Protein AF-A0A560LYF1-F1 (afdb_monomer)

Mean predicted aligned error: 5.97 Å

Nearest PDB structures (foldseek):
  4bkj-assembly1_A  TM=3.427E-01  e=1.989E+00  Homo sapiens
  4bkj-assembly2_B  TM=3.438E-01  e=3.939E+00  Homo sapiens
  6eu0-assembly1_M  TM=2.320E-01  e=2.887E+00  Saccharomyces cerevisiae S288C
  4gsk-assembly1_Z  TM=2.961E-01  e=9.996E+00  Saccharomyces cerevisiae S288C
  4gsk-assembly1_Y  TM=2.423E-01  e=5.049E+00  Saccharomyces cerevisiae S288C

Structure (mmCIF, N/CA/C/O backbone):
data_AF-A0A560LYF1-F1
#
_entry.id   AF-A0A560LYF1-F1
#
loop_
_atom_site.group_PDB
_atom_site.id
_atom_site.type_symbol
_atom_site.label_atom_id
_atom_site.label_alt_id
_atom_site.label_comp_id
_atom_site.label_asym_id
_atom_site.label_entity_id
_atom_site.label_seq_id
_atom_site.pdbx_PDB_ins_code
_atom_site.Cartn_x
_atom_site.Cartn_y
_atom_site.Cartn_z
_atom_site.occupancy
_atom_site.B_iso_or_equiv
_atom_site.auth_seq_id
_atom_site.auth_comp_id
_atom_site.auth_asym_id
_atom_site.auth_atom_id
_atom_site.pdbx_PDB_model_num
ATOM 1 N N . MET A 1 1 ? 11.742 12.149 4.831 1.00 37.53 1 MET A N 1
ATOM 2 C CA . MET A 1 1 ? 11.217 11.622 3.556 1.00 37.53 1 MET A CA 1
ATOM 3 C C . MET A 1 1 ? 9.740 11.392 3.814 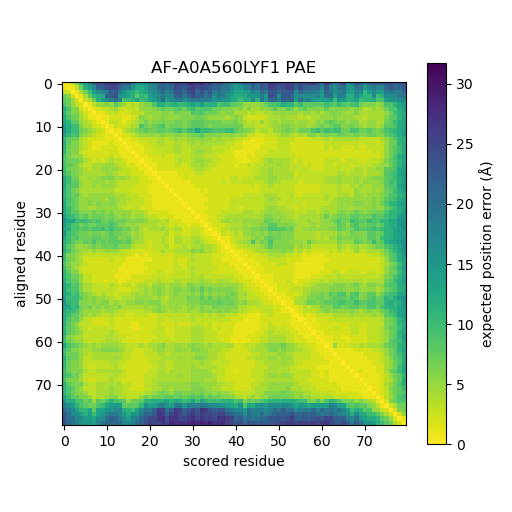1.00 37.53 1 MET A C 1
ATOM 5 O O . MET A 1 1 ? 9.340 10.318 4.236 1.00 37.53 1 MET A O 1
ATOM 9 N N . ASP A 1 2 ? 8.980 12.483 3.755 1.00 42.31 2 ASP A N 1
ATOM 10 C CA . ASP A 1 2 ? 7.548 12.544 4.063 1.00 42.31 2 ASP A CA 1
ATOM 11 C C . ASP A 1 2 ? 6.743 12.141 2.820 1.00 42.31 2 ASP A C 1
ATOM 13 O O . ASP A 1 2 ? 6.122 12.975 2.172 1.00 42.31 2 ASP A O 1
ATOM 17 N N . GLU A 1 3 ? 6.820 10.874 2.415 1.00 52.00 3 GLU A N 1
ATOM 18 C CA . GLU A 1 3 ? 6.200 10.393 1.169 1.00 52.00 3 GLU A CA 1
ATOM 19 C C . GLU A 1 3 ? 4.909 9.599 1.415 1.00 52.00 3 GLU A C 1
ATOM 21 O O . GLU A 1 3 ? 4.707 8.509 0.879 1.00 52.00 3 GLU A O 1
ATOM 26 N N . TYR A 1 4 ? 3.993 10.159 2.207 1.00 55.56 4 TYR A N 1
ATOM 27 C CA . TYR A 1 4 ? 2.589 9.752 2.127 1.00 55.56 4 TYR A CA 1
ATOM 28 C C . TYR A 1 4 ? 1.906 10.612 1.064 1.00 55.56 4 TYR A C 1
ATOM 30 O O . TYR A 1 4 ? 1.765 11.821 1.233 1.00 55.56 4 TYR A O 1
ATOM 38 N N . PHE A 1 5 ? 1.507 9.998 -0.054 1.00 61.72 5 PHE A N 1
ATOM 39 C CA . PHE A 1 5 ? 0.954 10.736 -1.194 1.00 61.72 5 PHE A CA 1
ATOM 40 C C . PHE A 1 5 ? -0.500 11.149 -0.951 1.00 61.72 5 PHE A C 1
ATOM 42 O O . PHE A 1 5 ? -0.896 12.246 -1.339 1.00 61.72 5 PHE A O 1
ATOM 49 N N . ALA A 1 6 ? -1.289 10.286 -0.313 1.00 70.44 6 ALA A N 1
ATOM 50 C CA . ALA A 1 6 ? -2.639 10.576 0.163 1.00 70.44 6 ALA A CA 1
ATOM 51 C C . ALA A 1 6 ? -3.144 9.414 1.026 1.00 70.44 6 ALA A C 1
ATOM 53 O O . ALA A 1 6 ? -2.768 8.261 0.787 1.00 70.44 6 ALA A O 1
ATOM 54 N N . SER A 1 7 ? -4.047 9.711 1.959 1.00 81.31 7 SER A N 1
ATOM 55 C CA . SER A 1 7 ? -4.888 8.715 2.618 1.00 81.31 7 SER A CA 1
ATOM 56 C C . SER A 1 7 ? -6.357 9.143 2.589 1.00 81.31 7 SER A C 1
ATOM 58 O O . SER A 1 7 ? -6.672 10.335 2.575 1.00 81.31 7 SER A O 1
ATOM 60 N N . LEU A 1 8 ? -7.264 8.171 2.535 1.00 86.00 8 LEU A N 1
ATOM 61 C CA . LEU A 1 8 ? -8.706 8.392 2.621 1.00 86.00 8 LEU A CA 1
ATOM 62 C C . LEU A 1 8 ? -9.311 7.337 3.562 1.00 86.00 8 LEU A C 1
ATOM 64 O O . LEU A 1 8 ? -9.042 6.148 3.382 1.00 86.00 8 LEU A O 1
ATOM 68 N N . PRO A 1 9 ? -10.132 7.719 4.551 1.00 86.44 9 PRO A N 1
ATOM 69 C CA . PRO A 1 9 ? -10.832 6.745 5.378 1.00 86.44 9 PRO A CA 1
ATOM 70 C C . PRO A 1 9 ? -11.842 5.960 4.533 1.00 86.44 9 PRO A C 1
ATOM 72 O O . PRO A 1 9 ? -12.647 6.533 3.800 1.00 86.44 9 PRO A O 1
ATOM 75 N N . VAL A 1 10 ? -11.790 4.632 4.635 1.00 85.50 10 VAL A N 1
ATOM 76 C CA . VAL A 1 10 ? -12.765 3.708 4.029 1.00 85.50 10 VAL A CA 1
ATOM 77 C C . VAL A 1 10 ? -13.754 3.227 5.089 1.00 85.50 10 VAL A C 1
ATOM 79 O O . VAL A 1 10 ? -14.946 3.091 4.819 1.00 85.50 10 VAL A O 1
ATOM 82 N N . THR A 1 11 ? -13.266 2.991 6.307 1.00 86.56 11 THR A N 1
ATOM 83 C CA . THR A 1 11 ? -14.065 2.654 7.492 1.00 86.56 11 THR A CA 1
ATOM 84 C C . THR A 1 11 ? -13.541 3.432 8.703 1.00 86.56 11 THR A C 1
ATOM 86 O O . THR A 1 11 ? -12.567 4.172 8.592 1.00 86.56 11 THR A O 1
ATOM 89 N N . ASN A 1 12 ? -14.145 3.236 9.880 1.00 82.94 12 ASN A N 1
ATOM 90 C CA . ASN A 1 12 ? -13.692 3.864 11.130 1.00 82.94 12 ASN A CA 1
ATOM 91 C C . ASN A 1 12 ? -12.268 3.466 11.558 1.00 82.94 12 ASN A C 1
ATOM 93 O O . ASN A 1 12 ? -11.701 4.123 12.423 1.00 82.94 12 ASN A O 1
ATOM 97 N N . ALA A 1 13 ? -11.724 2.372 11.017 1.00 87.75 13 ALA A N 1
ATOM 98 C CA . ALA A 1 13 ? -10.396 1.871 11.370 1.00 87.75 13 ALA A CA 1
ATOM 99 C C . ALA A 1 13 ? -9.491 1.666 10.148 1.00 87.75 13 ALA A C 1
ATOM 101 O O . ALA A 1 13 ? -8.286 1.515 10.305 1.00 87.75 13 ALA A O 1
ATOM 102 N N . THR A 1 14 ? -10.046 1.638 8.935 1.00 89.62 14 THR A N 1
ATOM 103 C CA . THR A 1 14 ? -9.301 1.334 7.711 1.00 89.62 14 THR A CA 1
ATOM 104 C C . THR A 1 14 ? -9.158 2.570 6.843 1.00 89.62 14 THR A C 1
ATOM 106 O O . THR A 1 14 ? -10.155 3.187 6.459 1.00 89.62 14 THR A O 1
ATOM 109 N N . VAL A 1 15 ? -7.924 2.862 6.448 1.00 90.88 15 VAL A N 1
ATOM 110 C CA . VAL A 1 15 ? -7.581 3.916 5.494 1.00 90.88 15 VAL A CA 1
ATOM 111 C C . VAL A 1 15 ? -7.005 3.304 4.226 1.00 90.88 15 VAL A C 1
ATOM 113 O O . VAL A 1 15 ? -6.237 2.342 4.277 1.00 90.88 15 VAL A O 1
ATOM 116 N N . ILE A 1 16 ? -7.382 3.857 3.076 1.00 91.38 16 ILE A N 1
ATOM 117 C CA . ILE A 1 16 ? -6.705 3.584 1.812 1.00 91.38 16 ILE A CA 1
ATOM 118 C C . ILE A 1 16 ? -5.577 4.587 1.636 1.00 91.38 16 ILE A C 1
ATOM 120 O O . ILE A 1 16 ? -5.791 5.787 1.783 1.00 91.38 16 ILE A O 1
ATOM 124 N N . CYS A 1 17 ? -4.389 4.091 1.319 1.00 90.44 17 CYS A N 1
ATOM 125 C CA . CYS A 1 17 ? -3.164 4.866 1.238 1.00 90.44 17 CYS A CA 1
ATOM 126 C C . CYS A 1 17 ? -2.494 4.688 -0.121 1.00 90.44 17 CYS A C 1
ATOM 128 O O . CYS A 1 17 ? -2.552 3.620 -0.737 1.00 90.44 17 CYS A O 1
ATOM 130 N N . VAL A 1 18 ? -1.819 5.749 -0.557 1.00 91.88 18 VAL A N 1
ATOM 131 C CA . VAL A 1 18 ? -0.887 5.726 -1.684 1.00 91.88 18 VAL A CA 1
ATOM 132 C C . VAL A 1 18 ? 0.496 6.076 -1.162 1.00 91.88 18 VAL A C 1
ATOM 134 O O . VAL A 1 18 ? 0.679 7.138 -0.562 1.00 91.88 18 VAL A O 1
ATOM 137 N N . GLY A 1 19 ? 1.474 5.210 -1.402 1.00 90.56 19 GLY A N 1
ATOM 138 C CA . GLY A 1 19 ? 2.839 5.456 -0.947 1.00 90.56 19 GLY A CA 1
ATOM 139 C C . GLY A 1 19 ? 3.798 4.313 -1.236 1.00 90.56 19 GLY A C 1
ATOM 140 O O . GLY A 1 19 ? 3.435 3.316 -1.862 1.00 90.56 19 GLY A O 1
ATOM 141 N N . GLY A 1 20 ? 5.039 4.487 -0.792 1.00 90.31 20 GLY A N 1
ATOM 142 C CA . GLY A 1 20 ? 5.998 3.389 -0.724 1.00 90.31 20 GLY A CA 1
ATOM 143 C C . GLY A 1 20 ? 5.600 2.371 0.347 1.00 90.31 20 GLY A C 1
ATOM 144 O O . GLY A 1 20 ? 4.839 2.686 1.261 1.00 90.31 20 GLY A O 1
ATOM 145 N N . ILE A 1 21 ? 6.136 1.159 0.228 1.00 89.50 21 ILE A N 1
ATOM 146 C CA . ILE A 1 21 ? 5.982 0.086 1.217 1.00 89.50 21 ILE A CA 1
ATOM 147 C C . ILE A 1 21 ? 7.349 -0.271 1.803 1.00 89.50 21 ILE A C 1
ATOM 149 O O . ILE A 1 21 ? 8.384 -0.161 1.147 1.00 89.50 21 ILE A O 1
ATOM 153 N N . THR A 1 22 ? 7.362 -0.684 3.059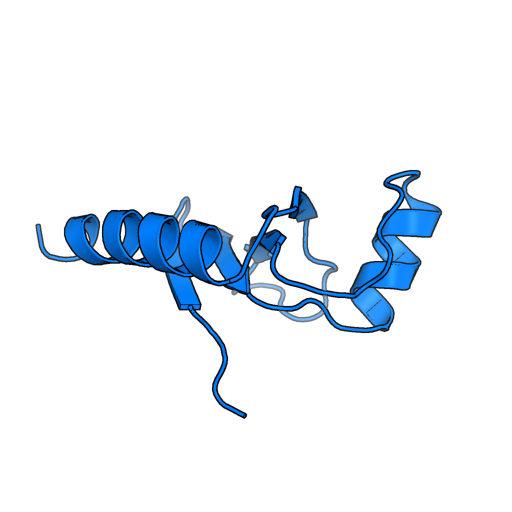 1.00 89.06 22 THR A N 1
ATOM 154 C CA . THR A 1 22 ? 8.549 -1.092 3.807 1.00 89.06 22 THR A CA 1
ATOM 155 C C . THR A 1 22 ? 8.985 -2.510 3.443 1.00 89.06 22 THR A C 1
ATOM 157 O O . THR A 1 22 ? 8.194 -3.337 2.992 1.00 89.06 22 THR A O 1
ATOM 160 N N . THR A 1 23 ? 10.244 -2.851 3.733 1.00 88.56 23 THR A N 1
ATOM 161 C CA . THR A 1 23 ? 10.779 -4.211 3.537 1.00 88.56 23 THR A CA 1
ATOM 162 C C . THR A 1 23 ? 9.948 -5.286 4.243 1.00 88.56 23 THR A C 1
ATOM 164 O O . THR A 1 23 ? 9.808 -6.392 3.731 1.00 88.56 23 THR A O 1
ATOM 167 N N . ARG A 1 24 ? 9.371 -4.971 5.410 1.00 88.38 24 ARG A N 1
ATOM 168 C CA . ARG A 1 24 ? 8.513 -5.908 6.146 1.00 88.38 24 ARG A CA 1
ATOM 169 C C . ARG A 1 24 ? 7.222 -6.206 5.383 1.00 88.38 24 ARG A C 1
ATOM 171 O O . ARG A 1 24 ? 6.801 -7.355 5.335 1.00 88.38 24 ARG A O 1
ATOM 178 N N . GLU A 1 25 ? 6.613 -5.183 4.796 1.00 90.56 25 GLU A N 1
ATOM 179 C CA . GLU A 1 25 ? 5.370 -5.313 4.028 1.00 90.56 25 GLU A CA 1
ATOM 180 C C . GLU A 1 25 ? 5.616 -6.035 2.700 1.00 90.56 25 GLU A C 1
ATOM 182 O O . GLU A 1 25 ? 4.796 -6.845 2.286 1.00 90.56 25 GLU A O 1
ATOM 187 N N . VAL A 1 26 ? 6.783 -5.823 2.085 1.00 91.19 26 VAL A N 1
ATOM 188 C CA . VAL A 1 26 ? 7.246 -6.588 0.916 1.00 91.19 26 VAL A CA 1
ATOM 189 C C . VAL A 1 26 ? 7.384 -8.069 1.242 1.00 91.19 26 VAL A C 1
ATOM 191 O O . VAL A 1 26 ? 6.909 -8.907 0.480 1.00 91.19 26 VAL A O 1
ATOM 194 N N . GLN A 1 27 ? 8.033 -8.402 2.361 1.00 89.44 27 GLN A N 1
ATOM 195 C CA . GLN A 1 27 ? 8.202 -9.796 2.765 1.00 89.44 27 GLN A CA 1
ATOM 196 C C . GLN A 1 27 ? 6.845 -10.460 2.995 1.00 89.44 27 GLN A C 1
ATOM 198 O O . GLN A 1 27 ? 6.591 -11.512 2.422 1.00 89.44 27 GLN A O 1
ATOM 203 N N . GLN A 1 28 ? 5.957 -9.806 3.747 1.00 89.00 28 GLN A N 1
ATOM 204 C CA . GLN A 1 28 ? 4.623 -10.340 4.007 1.00 89.00 28 GLN A CA 1
ATOM 205 C C . GLN A 1 28 ? 3.825 -10.537 2.715 1.00 89.00 28 GLN A C 1
ATOM 207 O O . GLN A 1 28 ? 3.242 -11.592 2.517 1.00 89.00 28 GLN A O 1
ATOM 212 N N . ALA A 1 29 ? 3.827 -9.553 1.815 1.00 88.75 29 ALA A N 1
ATOM 213 C CA . ALA A 1 29 ? 3.114 -9.664 0.549 1.00 88.75 29 ALA A CA 1
ATOM 214 C C . ALA A 1 29 ? 3.634 -10.836 -0.298 1.00 88.75 29 ALA A C 1
ATOM 216 O O . ALA A 1 29 ? 2.834 -11.572 -0.869 1.00 8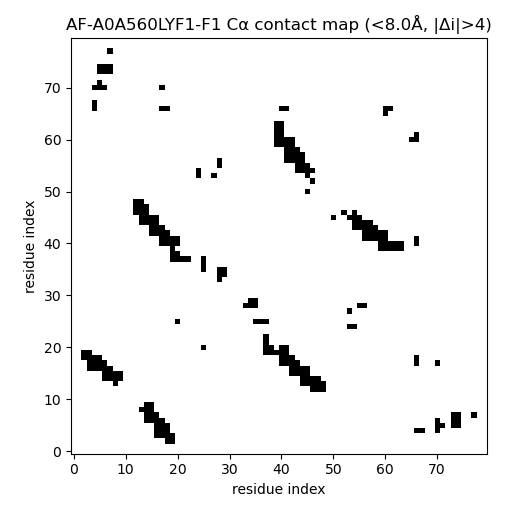8.75 29 ALA A O 1
ATOM 217 N N . ASN A 1 30 ? 4.952 -11.057 -0.327 1.00 89.38 30 ASN A N 1
ATOM 218 C CA . ASN A 1 30 ? 5.538 -12.211 -1.007 1.00 89.38 30 ASN A CA 1
ATOM 219 C C . ASN A 1 30 ? 5.169 -13.540 -0.321 1.00 89.38 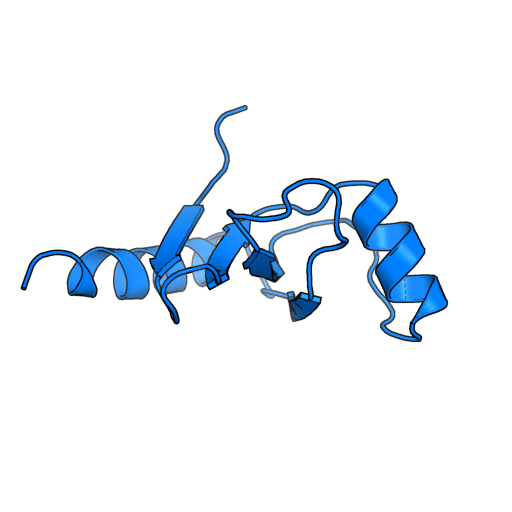30 ASN A C 1
ATOM 221 O O . ASN A 1 30 ? 4.879 -14.509 -1.022 1.00 89.38 30 ASN A O 1
ATOM 225 N N . ASP A 1 31 ? 5.125 -13.578 1.015 1.00 89.81 31 ASP A N 1
ATOM 226 C CA . ASP A 1 31 ? 4.662 -14.742 1.786 1.00 89.81 31 ASP A CA 1
ATOM 227 C C . ASP A 1 31 ? 3.172 -15.042 1.514 1.00 89.81 31 ASP A C 1
ATOM 229 O O . ASP A 1 31 ? 2.772 -16.204 1.433 1.00 89.81 31 ASP A O 1
ATOM 233 N N . ASP A 1 32 ? 2.372 -13.999 1.273 1.00 86.06 32 ASP A N 1
ATOM 234 C CA . ASP A 1 32 ? 0.956 -14.069 0.888 1.00 86.06 32 ASP A CA 1
ATOM 235 C C . ASP A 1 32 ? 0.757 -14.361 -0.621 1.00 86.06 32 ASP A C 1
ATOM 237 O O . ASP A 1 32 ? -0.373 -14.403 -1.115 1.00 86.06 32 ASP A O 1
ATOM 241 N N . GLY A 1 33 ? 1.843 -14.571 -1.378 1.00 85.75 33 GLY A N 1
ATOM 242 C CA . GLY A 1 33 ? 1.821 -14.896 -2.810 1.00 85.75 33 GLY A CA 1
ATOM 243 C C . GLY A 1 33 ? 1.626 -13.698 -3.747 1.00 85.75 33 GLY A C 1
ATOM 244 O O . GLY A 1 33 ? 1.461 -13.876 -4.957 1.00 85.75 33 GLY A O 1
ATOM 245 N N . ILE A 1 34 ? 1.659 -12.475 -3.221 1.00 85.38 34 ILE A N 1
ATOM 246 C CA . ILE A 1 34 ? 1.612 -11.233 -3.990 1.00 85.38 34 ILE A CA 1
ATOM 247 C C . ILE A 1 34 ? 3.048 -10.826 -4.325 1.00 85.38 34 ILE A C 1
ATOM 249 O O . ILE A 1 34 ? 3.765 -10.267 -3.498 1.00 85.38 34 ILE A O 1
ATOM 253 N N . ALA A 1 35 ? 3.465 -11.079 -5.565 1.00 85.56 35 ALA A N 1
ATOM 254 C CA . ALA A 1 35 ? 4.800 -10.716 -6.025 1.00 85.56 35 ALA A CA 1
ATOM 255 C C . ALA A 1 35 ? 4.974 -9.187 -6.069 1.00 85.56 35 ALA A C 1
ATOM 257 O O . ALA A 1 35 ? 4.492 -8.517 -6.989 1.00 85.56 35 ALA A O 1
ATOM 258 N N . VAL A 1 36 ? 5.688 -8.639 -5.084 1.00 88.56 36 VAL A N 1
ATOM 259 C CA . VAL A 1 36 ? 6.057 -7.219 -5.016 1.00 88.56 36 VAL A CA 1
ATOM 260 C C . VAL A 1 36 ? 7.560 -7.066 -4.830 1.00 88.56 36 VAL A C 1
ATOM 262 O O . VAL A 1 36 ? 8.197 -7.793 -4.070 1.00 88.56 36 VAL A O 1
ATOM 265 N N . ASP A 1 37 ? 8.132 -6.090 -5.529 1.00 87.81 37 ASP A N 1
ATOM 266 C CA . ASP A 1 37 ? 9.576 -5.828 -5.518 1.00 87.81 37 ASP A CA 1
ATOM 267 C C . ASP A 1 37 ? 9.997 -4.772 -4.481 1.00 87.81 37 ASP A C 1
ATOM 269 O O . ASP A 1 37 ? 11.185 -4.509 -4.314 1.00 87.81 37 ASP A O 1
ATOM 273 N N . GLY A 1 38 ? 9.036 -4.142 -3.796 1.00 85.81 38 GLY A N 1
ATOM 274 C CA . GLY A 1 38 ? 9.297 -3.093 -2.806 1.00 85.81 38 GLY A CA 1
ATOM 275 C C . GLY A 1 38 ? 9.740 -1.752 -3.376 1.00 85.81 38 GLY A C 1
ATOM 276 O O . GLY A 1 38 ? 10.003 -0.822 -2.622 1.00 85.81 38 GLY A O 1
ATOM 277 N N . SER A 1 39 ? 9.799 -1.625 -4.700 1.00 87.75 39 SER A N 1
ATOM 278 C CA . SER A 1 39 ? 10.151 -0.391 -5.392 1.00 87.75 39 SER A CA 1
ATOM 279 C C . SER A 1 39 ? 8.916 0.295 -5.977 1.00 87.75 39 SER A C 1
ATOM 281 O O . SER A 1 39 ? 7.976 -0.358 -6.441 1.00 87.75 39 SER A O 1
ATOM 283 N N . GLY A 1 40 ? 8.930 1.627 -5.992 1.00 88.69 40 GLY A N 1
ATOM 284 C CA . GLY A 1 40 ? 7.840 2.443 -6.523 1.00 88.69 40 GLY A CA 1
ATOM 285 C C . GLY A 1 40 ? 6.694 2.649 -5.533 1.00 88.69 40 GLY A C 1
ATOM 286 O O . GLY A 1 40 ? 6.872 2.560 -4.321 1.00 88.69 40 GLY A O 1
ATOM 287 N N . TYR A 1 41 ? 5.518 2.957 -6.075 1.00 91.44 41 TYR A N 1
ATOM 288 C CA . TYR A 1 41 ? 4.351 3.364 -5.296 1.00 91.44 41 TYR A CA 1
ATOM 289 C C . TYR A 1 41 ? 3.246 2.322 -5.373 1.00 91.44 41 TYR A C 1
ATOM 291 O O . TYR A 1 41 ? 3.003 1.727 -6.425 1.00 91.44 41 TYR A O 1
ATOM 299 N N . TYR A 1 42 ? 2.541 2.152 -4.264 1.00 92.31 42 TYR A N 1
ATOM 300 C CA . TYR A 1 42 ? 1.524 1.133 -4.075 1.00 92.31 42 TYR A CA 1
ATOM 301 C C . TYR A 1 42 ? 0.235 1.758 -3.559 1.00 92.31 42 TYR A C 1
ATOM 303 O O . TYR A 1 42 ? 0.249 2.771 -2.859 1.00 92.31 42 TYR A O 1
ATOM 311 N N . LEU A 1 43 ? -0.877 1.131 -3.926 1.00 92.56 43 LEU A N 1
ATOM 312 C CA . LEU A 1 43 ? -2.179 1.340 -3.321 1.00 92.56 43 LEU A CA 1
ATOM 313 C C . LEU A 1 43 ? -2.386 0.237 -2.290 1.00 92.56 43 LEU A C 1
ATOM 315 O O . LEU A 1 43 ? -2.330 -0.944 -2.643 1.00 92.56 43 LEU A O 1
ATOM 319 N N . PHE A 1 44 ? -2.632 0.608 -1.041 1.00 92.62 44 PHE A N 1
ATOM 320 C CA . PHE A 1 44 ? -2.795 -0.359 0.038 1.00 92.62 44 PHE A CA 1
ATOM 321 C C . PHE A 1 44 ? -3.814 0.098 1.078 1.00 92.62 44 PHE A C 1
ATOM 323 O O . PHE A 1 44 ? -4.117 1.285 1.188 1.00 92.62 44 PHE A O 1
ATOM 330 N N . LEU A 1 45 ? -4.350 -0.858 1.833 1.00 92.00 45 LEU A N 1
ATOM 331 C CA . LEU A 1 45 ? -5.179 -0.602 3.006 1.00 92.00 45 LEU A CA 1
ATOM 332 C C . LEU A 1 45 ? -4.336 -0.759 4.266 1.00 92.00 45 LEU A C 1
ATOM 334 O O . LEU A 1 45 ? -3.622 -1.751 4.417 1.00 92.00 45 LEU A O 1
ATOM 338 N N . ALA A 1 46 ? -4.455 0.201 5.175 1.00 90.81 46 ALA A N 1
ATOM 339 C CA . ALA A 1 46 ? -3.867 0.142 6.504 1.00 90.81 46 ALA A CA 1
ATOM 340 C C . ALA A 1 46 ? -4.969 0.233 7.564 1.00 90.81 46 ALA A C 1
ATOM 342 O O . ALA A 1 46 ? -5.977 0.916 7.369 1.00 90.81 46 ALA A O 1
ATOM 343 N N . ASN A 1 47 ? -4.773 -0.460 8.684 1.00 90.88 47 ASN A N 1
ATOM 344 C CA . ASN A 1 47 ? -5.644 -0.363 9.848 1.00 90.88 47 ASN A CA 1
ATOM 345 C C . A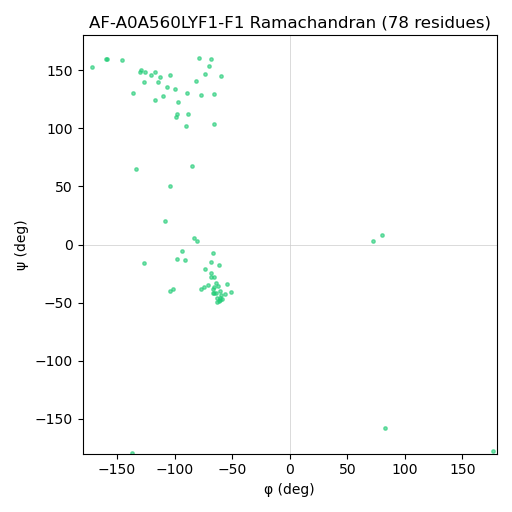SN A 1 47 ? -5.011 0.588 10.874 1.00 90.88 47 ASN A C 1
ATOM 347 O O . ASN A 1 47 ? -4.006 0.251 11.499 1.00 90.88 47 ASN A O 1
ATOM 351 N N . GLU A 1 48 ? -5.593 1.771 11.057 1.00 86.56 48 GLU A N 1
ATOM 352 C CA . GLU A 1 48 ? -5.091 2.776 12.002 1.00 86.56 48 GLU A CA 1
ATOM 353 C C . GLU A 1 48 ? -5.263 2.344 13.463 1.00 86.56 48 GLU A C 1
ATOM 355 O O . GLU A 1 48 ? -4.466 2.731 14.317 1.00 86.56 48 GLU A O 1
ATOM 360 N N . ALA A 1 49 ? -6.263 1.505 13.759 1.00 87.38 49 ALA A N 1
ATOM 361 C CA . ALA A 1 49 ? -6.451 0.946 15.096 1.00 87.38 49 ALA A CA 1
ATOM 362 C C . ALA A 1 49 ? -5.413 -0.144 15.422 1.00 87.38 49 ALA A C 1
ATOM 364 O O . ALA A 1 49 ? -5.154 -0.424 16.593 1.00 87.38 49 ALA A O 1
ATO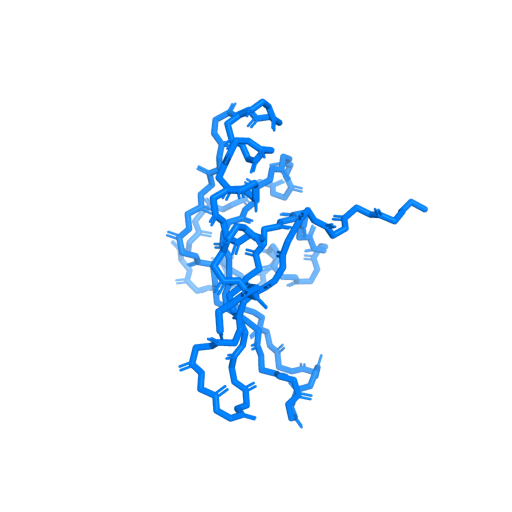M 365 N N . GLU A 1 50 ? -4.793 -0.746 14.402 1.00 88.25 50 GLU A N 1
ATOM 366 C CA . GLU A 1 50 ? -3.841 -1.849 14.544 1.00 88.25 50 GLU A CA 1
ATOM 367 C C . GLU A 1 50 ? -2.573 -1.621 13.697 1.00 88.25 50 GLU A C 1
ATOM 369 O O . GLU A 1 50 ? -2.256 -2.419 12.816 1.00 88.25 50 GLU A O 1
ATOM 374 N N . PRO A 1 51 ? -1.759 -0.590 13.998 1.00 81.44 51 PRO A N 1
ATOM 375 C CA . PRO A 1 51 ? -0.634 -0.163 13.151 1.00 81.44 51 PRO A CA 1
ATOM 376 C C . PRO A 1 51 ? 0.516 -1.181 13.051 1.00 81.44 51 PRO A C 1
ATOM 378 O O . PRO A 1 51 ? 1.478 -0.979 12.316 1.00 81.44 51 PRO A O 1
ATOM 381 N N . LYS A 1 52 ? 0.466 -2.264 13.836 1.00 84.44 52 LYS A N 1
ATOM 382 C CA . LYS A 1 52 ? 1.443 -3.362 13.789 1.00 84.44 52 LYS A CA 1
ATOM 383 C C . LYS A 1 52 ? 1.036 -4.480 12.830 1.00 84.44 52 LYS A C 1
ATOM 385 O O . LYS A 1 52 ? 1.873 -5.357 12.579 1.00 84.44 52 LYS A O 1
ATOM 390 N N . GLN A 1 53 ? -0.218 -4.488 12.375 1.00 83.94 53 GLN A N 1
ATOM 391 C CA . GLN A 1 53 ? -0.683 -5.443 11.382 1.00 83.94 53 GLN A CA 1
ATOM 392 C C . GLN A 1 53 ? -0.117 -5.090 10.003 1.00 83.94 53 GLN A C 1
ATOM 394 O O . GLN A 1 53 ? 0.096 -3.911 9.716 1.00 83.94 53 GLN A O 1
ATOM 399 N N . PRO A 1 54 ? 0.156 -6.096 9.159 1.00 84.62 54 PRO A N 1
ATOM 400 C CA . PRO A 1 54 ? 0.567 -5.846 7.788 1.00 84.62 54 PRO A CA 1
ATOM 401 C C . PRO A 1 54 ? -0.499 -5.070 7.014 1.00 84.62 54 PRO A C 1
ATOM 403 O O . PRO A 1 54 ? -1.696 -5.287 7.200 1.00 84.62 54 PRO A O 1
ATOM 406 N N . ILE A 1 55 ? -0.055 -4.194 6.117 1.00 90.75 55 ILE A N 1
ATOM 407 C CA . ILE A 1 55 ? -0.942 -3.559 5.143 1.00 90.75 55 ILE A CA 1
ATOM 408 C C . ILE A 1 55 ? -1.418 -4.578 4.107 1.00 90.75 55 ILE A C 1
ATOM 410 O O . ILE A 1 55 ? -0.717 -5.536 3.780 1.00 90.75 55 ILE A O 1
ATOM 414 N N . GLN A 1 56 ? -2.586 -4.327 3.528 1.00 91.31 56 GLN A N 1
ATOM 415 C CA . GLN A 1 56 ? -3.091 -5.108 2.406 1.00 91.31 56 GLN A CA 1
ATOM 416 C C . GLN A 1 56 ? -2.795 -4.380 1.094 1.00 91.31 56 GLN A C 1
ATOM 418 O O . GLN A 1 56 ? -3.379 -3.332 0.820 1.00 91.31 56 GLN A O 1
ATOM 423 N N . ILE A 1 57 ? -1.919 -4.940 0.260 1.00 91.75 57 ILE A N 1
ATOM 424 C CA . ILE A 1 57 ? -1.589 -4.366 -1.051 1.00 91.75 57 ILE A CA 1
ATOM 425 C C . ILE A 1 57 ? -2.711 -4.668 -2.048 1.00 91.75 57 ILE A C 1
ATOM 427 O O . ILE A 1 57 ? -3.111 -5.816 -2.224 1.00 91.75 57 ILE A O 1
ATOM 431 N N . LEU A 1 58 ? -3.202 -3.628 -2.723 1.00 91.56 58 LEU A N 1
ATOM 432 C CA . LEU A 1 58 ? -4.259 -3.723 -3.733 1.00 91.56 58 LEU A CA 1
ATOM 433 C C . LEU A 1 58 ? -3.708 -3.606 -5.155 1.00 91.56 58 LEU A C 1
ATOM 435 O O . LEU A 1 58 ? -4.172 -4.293 -6.062 1.00 91.56 58 LEU A O 1
ATOM 439 N N . ALA A 1 59 ? -2.745 -2.705 -5.363 1.00 91.25 59 ALA A N 1
ATOM 440 C CA . ALA A 1 59 ? -2.155 -2.458 -6.674 1.00 91.25 59 ALA A CA 1
ATOM 441 C C . ALA A 1 59 ? -0.777 -1.795 -6.569 1.00 91.25 59 ALA A C 1
ATOM 443 O O . ALA A 1 59 ? -0.463 -1.128 -5.583 1.00 91.25 59 ALA A O 1
ATOM 444 N N . LYS A 1 60 ? 0.015 -1.916 -7.638 1.00 92.19 60 LYS A N 1
ATOM 445 C CA . LYS A 1 60 ? 1.245 -1.148 -7.859 1.00 92.19 60 LYS A CA 1
ATOM 446 C C . LYS A 1 60 ? 1.011 -0.102 -8.948 1.00 92.19 60 LYS A C 1
ATOM 448 O O . LYS A 1 60 ? 0.436 -0.406 -9.993 1.00 92.19 60 LYS A O 1
ATOM 453 N N . PHE A 1 61 ? 1.480 1.121 -8.728 1.00 91.31 61 PHE A N 1
ATOM 454 C CA . PHE A 1 61 ? 1.461 2.167 -9.743 1.00 91.31 61 PHE A CA 1
ATOM 455 C C . PHE A 1 61 ? 2.634 2.006 -10.709 1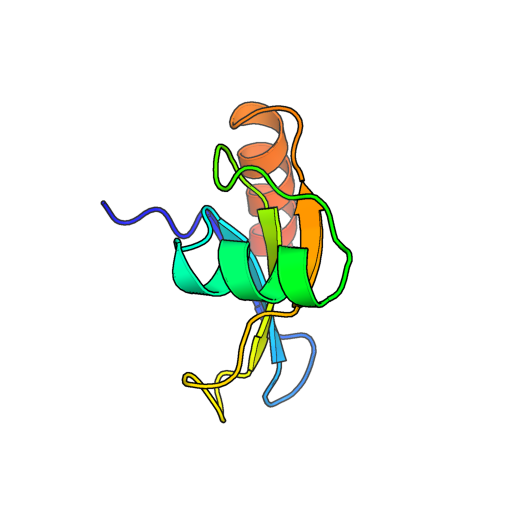.00 91.31 61 PHE A C 1
ATOM 457 O O . PHE A 1 61 ? 3.766 1.736 -10.313 1.00 91.31 61 PHE A O 1
ATOM 464 N N . VAL A 1 62 ? 2.369 2.246 -11.994 1.00 89.44 62 VAL A N 1
ATOM 465 C CA . VAL A 1 62 ? 3.390 2.186 -13.053 1.00 89.44 62 VAL A CA 1
ATOM 466 C C . VAL A 1 62 ? 4.429 3.310 -12.945 1.00 89.44 62 VAL A C 1
ATOM 468 O O . VAL A 1 62 ? 5.539 3.179 -13.450 1.00 89.44 62 VAL A O 1
ATOM 471 N N . SER A 1 63 ? 4.080 4.439 -12.317 1.00 88.50 63 SER A N 1
ATOM 472 C CA . SER A 1 63 ? 4.994 5.567 -12.113 1.00 88.50 63 SER A CA 1
ATOM 473 C C . SER A 1 63 ? 4.532 6.486 -10.982 1.00 88.50 63 SER A C 1
ATOM 475 O O . SER A 1 63 ? 3.340 6.544 -10.672 1.00 88.50 63 SER A O 1
ATOM 477 N N . GLU A 1 64 ? 5.467 7.272 -10.442 1.00 88.19 64 GLU A N 1
ATOM 478 C CA . GLU A 1 64 ? 5.205 8.363 -9.489 1.00 88.19 64 GLU A CA 1
ATOM 479 C C . GLU A 1 64 ? 4.119 9.321 -9.984 1.00 88.19 64 GLU A C 1
ATOM 481 O O . GLU A 1 64 ? 3.225 9.716 -9.242 1.00 88.19 64 GLU A O 1
ATOM 486 N N . ARG A 1 65 ? 4.146 9.654 -11.279 1.00 89.88 65 ARG A N 1
ATOM 487 C CA . ARG A 1 65 ? 3.175 10.561 -11.895 1.00 89.88 65 ARG A CA 1
ATOM 488 C C . ARG A 1 65 ? 1.741 10.046 -11.777 1.00 89.88 65 ARG A C 1
ATOM 490 O O . ARG A 1 65 ? 0.846 10.837 -11.487 1.00 89.88 65 ARG A O 1
ATOM 497 N N . GLU A 1 66 ? 1.513 8.755 -12.008 1.00 90.56 66 GLU A N 1
ATOM 498 C CA . GLU A 1 66 ? 0.167 8.179 -11.894 1.00 90.56 66 GLU A CA 1
ATOM 499 C C . GLU A 1 66 ? -0.254 8.015 -10.428 1.00 90.56 66 GLU A C 1
ATOM 501 O O . GLU A 1 66 ? -1.403 8.307 -10.096 1.00 90.56 66 GLU A O 1
ATOM 506 N N . ALA A 1 67 ? 0.681 7.666 -9.536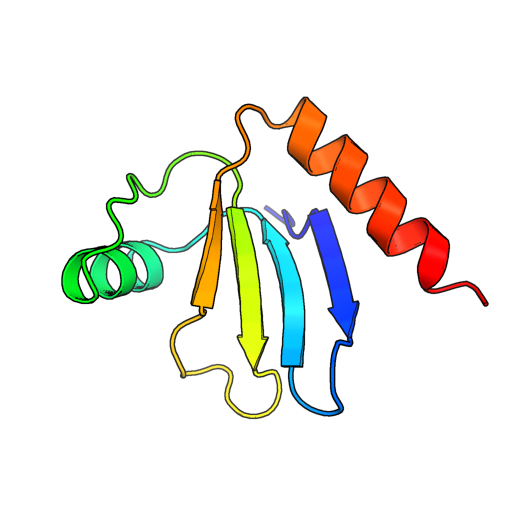 1.00 89.81 67 ALA A N 1
ATOM 507 C CA . ALA A 1 67 ? 0.436 7.658 -8.093 1.00 89.81 67 ALA A CA 1
ATOM 508 C C . ALA A 1 67 ? 0.026 9.052 -7.585 1.00 89.81 67 ALA A C 1
ATOM 510 O O . ALA A 1 67 ? -0.990 9.199 -6.910 1.00 89.81 67 ALA A O 1
ATOM 511 N N . GLY A 1 68 ? 0.746 10.100 -7.996 1.00 88.44 68 GLY A N 1
ATOM 512 C CA . GLY A 1 68 ? 0.441 11.488 -7.656 1.00 88.44 68 GLY A CA 1
ATOM 513 C C . GLY A 1 68 ? -0.882 11.985 -8.246 1.00 88.44 68 GLY A C 1
ATOM 514 O O . GLY A 1 68 ? -1.611 12.728 -7.589 1.00 88.44 68 GLY A O 1
ATOM 515 N N . ARG A 1 69 ? -1.245 11.563 -9.466 1.00 89.12 69 ARG A N 1
ATOM 516 C CA . ARG A 1 69 ? -2.570 11.855 -10.045 1.00 89.12 69 ARG A CA 1
ATOM 517 C C . ARG A 1 69 ? -3.687 11.215 -9.232 1.00 89.12 69 ARG A C 1
ATOM 519 O O . ARG A 1 69 ? -4.663 11.895 -8.924 1.00 89.12 69 ARG A O 1
ATOM 526 N N . PHE A 1 70 ? -3.534 9.947 -8.859 1.00 87.50 70 PHE A N 1
ATOM 527 C CA . PHE A 1 70 ? -4.526 9.248 -8.049 1.00 87.50 70 PHE A CA 1
ATOM 528 C C . PHE A 1 70 ? -4.638 9.844 -6.643 1.00 87.50 70 PHE A C 1
ATOM 530 O O . PHE A 1 70 ? -5.740 10.091 -6.163 1.00 87.50 70 PHE A O 1
ATOM 537 N N . ALA A 1 71 ? -3.511 10.181 -6.023 1.00 86.69 71 ALA A N 1
ATOM 538 C CA . ALA A 1 71 ? -3.481 10.856 -4.734 1.00 86.69 71 ALA A CA 1
ATOM 539 C C . ALA A 1 71 ? -4.266 12.178 -4.743 1.00 86.69 71 ALA A C 1
ATOM 541 O O . ALA A 1 71 ? -5.068 12.428 -3.849 1.00 86.69 71 ALA A O 1
ATOM 542 N N . ARG A 1 72 ? -4.138 12.988 -5.804 1.00 85.31 72 ARG A N 1
ATOM 543 C CA . ARG A 1 72 ? -4.945 14.212 -5.969 1.00 85.31 72 ARG A CA 1
ATOM 544 C C . ARG A 1 72 ? -6.445 13.926 -6.074 1.00 85.31 72 ARG A C 1
ATOM 546 O O . ARG A 1 72 ? -7.236 14.709 -5.554 1.00 85.31 72 ARG A O 1
ATOM 553 N N . LEU A 1 73 ? -6.840 12.821 -6.714 1.00 84.50 73 LEU A N 1
ATOM 554 C CA . LEU A 1 73 ? -8.245 12.399 -6.759 1.00 84.50 73 LEU A CA 1
ATOM 555 C C . LEU A 1 73 ? -8.761 12.046 -5.359 1.00 84.50 73 LEU A C 1
ATOM 557 O O . LEU A 1 73 ? -9.864 12.465 -5.008 1.00 84.50 73 LEU A O 1
ATOM 561 N N . LEU A 1 74 ? -7.961 11.347 -4.547 1.00 80.62 74 LEU A N 1
ATOM 562 C CA . LEU A 1 74 ? -8.314 11.027 -3.160 1.00 80.62 74 LEU A CA 1
ATOM 563 C C . LEU A 1 74 ? -8.462 12.296 -2.309 1.00 80.62 74 LEU A C 1
ATOM 565 O O . LEU A 1 74 ? -9.497 12.489 -1.675 1.00 80.62 74 LEU A O 1
ATOM 569 N N . SER A 1 75 ? -7.485 13.205 -2.360 1.00 70.75 75 SER A N 1
ATOM 570 C CA . SER A 1 75 ? -7.500 14.440 -1.564 1.00 70.75 75 SER A CA 1
ATOM 571 C C . SER A 1 75 ? -8.625 15.402 -1.960 1.00 70.75 75 SER A C 1
ATOM 573 O O . SER A 1 75 ? -9.122 16.142 -1.117 1.00 70.75 75 SER A O 1
ATOM 575 N N . SER A 1 76 ? -9.075 15.374 -3.220 1.00 59.53 76 SER A N 1
ATOM 576 C CA . SER A 1 76 ? -10.204 16.196 -3.685 1.00 59.53 76 SER A CA 1
ATOM 577 C C . SER A 1 76 ? -11.562 15.796 -3.087 1.00 59.53 76 SER A C 1
ATOM 579 O O . SER A 1 76 ? -12.507 16.577 -3.162 1.00 59.53 76 SER A O 1
ATOM 581 N N . ARG A 1 77 ? -11.667 14.603 -2.479 1.00 54.28 77 ARG A N 1
ATOM 582 C CA . ARG A 1 77 ? -12.899 14.091 -1.856 1.00 54.28 77 ARG A CA 1
ATOM 583 C C . ARG A 1 77 ? -12.987 14.289 -0.342 1.00 54.28 77 ARG A C 1
ATOM 585 O O . ARG A 1 77 ? -14.082 14.157 0.185 1.00 54.28 77 ARG A O 1
ATOM 592 N N . SER A 1 78 ? -11.899 14.647 0.341 1.00 48.69 78 SER A N 1
ATOM 593 C CA . SER A 1 78 ? -11.916 14.922 1.793 1.00 48.69 78 SER A CA 1
ATOM 594 C C . SER A 1 78 ? -12.368 16.346 2.156 1.00 48.69 78 SER A C 1
ATOM 596 O O . SER A 1 78 ? -12.300 16.726 3.320 1.00 48.69 78 SER A O 1
ATOM 598 N N . ALA A 1 79 ? -12.807 17.149 1.180 1.00 40.75 79 ALA A N 1
ATOM 599 C CA . ALA A 1 79 ? -13.252 18.534 1.372 1.00 40.75 79 ALA A CA 1
ATOM 600 C C . ALA A 1 79 ? -14.779 18.730 1.224 1.00 40.75 79 ALA A C 1
ATOM 602 O O . ALA A 1 79 ? -15.214 19.850 0.954 1.00 40.75 79 ALA A O 1
ATOM 603 N N . ALA A 1 80 ? -15.577 17.666 1.361 1.00 36.50 80 ALA A N 1
ATOM 604 C CA . ALA A 1 80 ? -17.042 17.718 1.303 1.00 36.50 80 ALA A CA 1
ATOM 605 C C . ALA A 1 80 ? -17.670 17.372 2.656 1.00 36.50 80 ALA A C 1
ATOM 607 O O . ALA A 1 80 ? -17.243 16.356 3.248 1.00 36.50 80 ALA A O 1
#

Radius of gyration: 12.48 Å; Cα contacts (8 Å, |Δi|>4): 132; chains: 1; bounding box: 28×33×28 Å

Solvent-accessible surface area (backbone atoms only — not comparable to full-atom values): 4745 Å² total; per-residue (Å²): 136,89,62,72,62,32,68,44,78,77,50,102,43,34,30,41,36,35,27,66,61,50,74,69,49,28,51,50,36,43,76,74,69,44,89,57,88,56,70,67,38,30,37,30,39,39,41,74,82,45,77,87,57,79,60,47,80,77,47,74,44,96,42,71,69,57,44,52,52,51,20,52,58,50,56,67,61,76,78,117

Secondary structure (DSSP, 8-state):
---EEEEEESSSS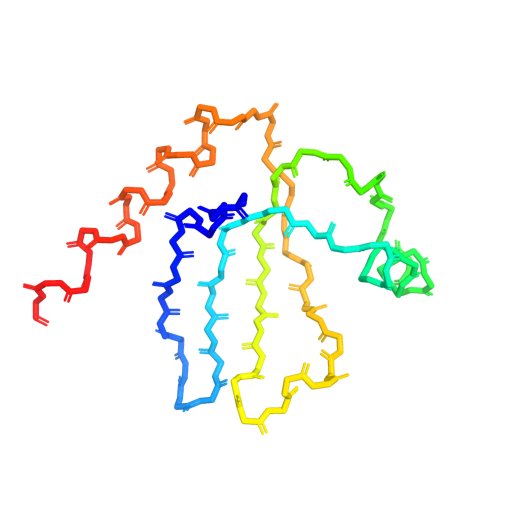EEEEEE---HHHHHHHHHTT----S-S-EEEEEETT-TTSPPEEEEE-S-HHHHHHHHHHHHTTTT-

Foldseek 3Di:
DPFFLAWADPDPFKIWTKGFDDPVLCVVCVVVVNHDPRDAIFTWMAGNVCNPDHIGTDDGDPHPVVSNVVSVVRVVPVPD

pLDDT: mean 83.06, std 13.81, range [36.5, 92.62]

Sequence (80 aa):
MDEYFASLPVTNATVICVGGITTREVQQANDDGIAVDGSGYYLFLANEAEPKQPIQILAKFVSEREAGRFARLLSSRSAA

Organism: NCBI:txid1755647